Protein AF-A0A516NGN5-F1 (afdb_monomer_lite)

Organism: NCBI:txid1823

Foldseek 3Di:
DPDPPVVVVVVVVVVVVVVVVVVVVVVVVVVVVVVVVVVQVVLVVLQVVVVVVVVVVDDQVNCVVVVRDNDPRPDPPPPPPPPPPPDD

Structure (mmCIF, N/CA/C/O backbone):
data_AF-A0A516NGN5-F1
#
_entry.id   AF-A0A516NGN5-F1
#
loop_
_atom_site.group_PDB
_atom_site.id
_atom_site.type_symbol
_atom_site.label_atom_id
_atom_site.label_alt_id
_atom_site.label_comp_id
_atom_site.label_asym_id
_atom_site.label_entity_id
_atom_site.label_seq_id
_atom_site.pdbx_PDB_ins_code
_atom_site.Cartn_x
_atom_site.Cartn_y
_atom_site.Cartn_z
_atom_site.occupancy
_atom_site.B_iso_or_equiv
_atom_site.auth_seq_id
_atom_site.auth_comp_id
_atom_site.auth_asym_id
_atom_site.auth_atom_id
_atom_site.pdbx_PDB_model_num
ATOM 1 N N . MET A 1 1 ? 30.226 3.549 -46.729 1.00 50.00 1 MET A N 1
ATOM 2 C CA . MET A 1 1 ? 29.980 4.357 -45.517 1.00 50.00 1 MET A CA 1
ATOM 3 C C . MET A 1 1 ? 29.611 3.416 -44.379 1.00 50.00 1 MET A C 1
ATOM 5 O O . MET A 1 1 ? 28.455 3.029 -44.272 1.00 50.00 1 MET A O 1
ATOM 9 N N . ALA A 1 2 ? 30.589 2.974 -43.585 1.00 55.62 2 ALA A N 1
ATOM 10 C CA . ALA A 1 2 ? 30.306 2.287 -42.329 1.00 55.62 2 ALA A CA 1
ATOM 11 C C . ALA A 1 2 ? 29.800 3.359 -41.359 1.00 55.62 2 ALA A C 1
ATOM 13 O O . ALA A 1 2 ? 30.597 4.112 -40.807 1.00 55.62 2 ALA A O 1
ATOM 14 N N . ARG A 1 3 ? 28.476 3.522 -41.256 1.00 57.47 3 ARG A N 1
ATOM 15 C CA . ARG A 1 3 ? 27.897 4.315 -40.166 1.00 57.47 3 ARG A CA 1
ATOM 16 C C . ARG A 1 3 ? 28.449 3.737 -38.869 1.00 57.47 3 ARG A C 1
ATOM 18 O O . ARG A 1 3 ? 28.395 2.524 -38.695 1.00 57.47 3 ARG A O 1
ATOM 25 N N . ASP A 1 4 ? 29.035 4.616 -38.066 1.00 71.25 4 ASP A N 1
ATOM 26 C CA . ASP A 1 4 ? 29.686 4.397 -36.776 1.00 71.25 4 ASP A CA 1
ATOM 27 C C . ASP A 1 4 ? 29.000 3.290 -35.954 1.00 71.25 4 ASP A C 1
ATOM 29 O O . ASP A 1 4 ? 28.065 3.531 -35.191 1.00 71.25 4 ASP A O 1
ATOM 33 N N . ARG A 1 5 ? 29.430 2.040 -36.178 1.00 75.12 5 ARG A N 1
ATOM 34 C CA . ARG A 1 5 ? 28.848 0.834 -35.572 1.00 75.12 5 ARG A CA 1
ATOM 35 C C . ARG A 1 5 ? 28.954 0.902 -34.052 1.00 75.12 5 ARG A C 1
ATOM 37 O O . ARG A 1 5 ? 28.058 0.439 -33.355 1.00 75.12 5 ARG A O 1
ATOM 44 N N . ASP A 1 6 ? 30.012 1.532 -33.561 1.00 79.25 6 ASP A N 1
ATOM 45 C CA . ASP A 1 6 ? 30.248 1.729 -32.139 1.00 79.25 6 ASP A CA 1
ATOM 46 C C . ASP A 1 6 ? 29.310 2.798 -31.566 1.00 79.25 6 ASP A C 1
ATOM 48 O O . ASP A 1 6 ? 28.838 2.655 -30.441 1.00 79.25 6 ASP A O 1
ATOM 52 N N . GLY A 1 7 ? 28.976 3.833 -32.345 1.00 82.50 7 GLY A N 1
ATOM 53 C CA . GLY A 1 7 ? 27.923 4.796 -32.012 1.00 82.50 7 GLY A CA 1
ATOM 54 C C . GLY A 1 7 ? 26.554 4.135 -31.846 1.00 82.50 7 GLY A C 1
ATOM 55 O O . GLY A 1 7 ? 25.901 4.335 -30.825 1.00 82.50 7 GLY A O 1
ATOM 56 N N . VAL A 1 8 ? 26.171 3.271 -32.790 1.00 85.06 8 VAL A N 1
ATOM 57 C CA . VAL A 1 8 ? 24.893 2.533 -32.745 1.00 85.06 8 VAL A CA 1
ATOM 58 C C . VAL A 1 8 ? 24.838 1.562 -31.560 1.00 85.06 8 VAL A C 1
ATOM 60 O O . VAL A 1 8 ? 23.807 1.441 -30.904 1.00 85.06 8 VAL A O 1
ATOM 63 N N . LEU A 1 9 ? 25.944 0.878 -31.250 1.00 87.75 9 LEU A N 1
ATOM 64 C CA . LEU A 1 9 ? 26.008 -0.033 -30.102 1.00 87.75 9 LEU A CA 1
ATOM 65 C C . LEU A 1 9 ? 25.944 0.704 -28.756 1.00 87.75 9 LEU A C 1
A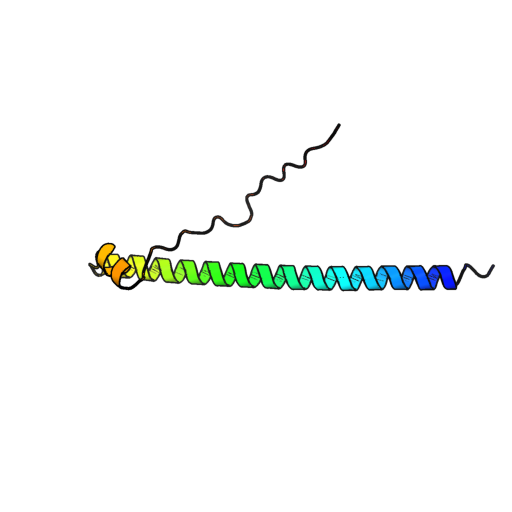TOM 67 O O . LEU A 1 9 ? 25.338 0.187 -27.818 1.00 87.75 9 LEU A O 1
ATOM 71 N N . ARG A 1 10 ? 26.537 1.901 -28.649 1.00 90.50 10 ARG A N 1
ATOM 72 C CA . ARG A 1 10 ? 26.404 2.754 -27.455 1.00 90.50 10 ARG A CA 1
ATOM 73 C C . ARG A 1 10 ? 24.964 3.219 -27.264 1.00 90.50 10 ARG A C 1
ATOM 75 O O . ARG A 1 10 ? 24.418 3.037 -26.186 1.00 90.50 10 ARG A O 1
ATOM 82 N N . GLU A 1 11 ? 24.335 3.719 -28.323 1.00 90.81 11 GLU A N 1
ATOM 83 C CA . GLU A 1 11 ? 22.940 4.165 -28.282 1.00 90.81 11 GLU A CA 1
ATOM 84 C C . GLU A 1 11 ? 21.989 3.023 -27.895 1.00 90.81 11 GLU A C 1
ATOM 86 O O . GLU A 1 11 ? 21.152 3.180 -27.008 1.00 90.81 11 GLU A O 1
ATOM 91 N N . ALA A 1 12 ? 22.169 1.832 -28.476 1.00 91.38 12 ALA A N 1
ATOM 92 C CA . ALA A 1 12 ? 21.385 0.654 -28.112 1.00 91.38 12 ALA A CA 1
ATOM 93 C C . ALA A 1 12 ? 21.558 0.264 -26.632 1.00 91.38 12 ALA A C 1
ATOM 95 O O . ALA A 1 12 ? 20.593 -0.135 -25.979 1.00 91.38 12 ALA A O 1
ATOM 96 N N . ARG A 1 13 ? 22.774 0.401 -26.086 1.00 92.44 13 ARG A N 1
ATOM 97 C CA . ARG A 1 13 ? 23.055 0.136 -24.669 1.00 92.44 13 ARG A CA 1
ATOM 98 C C . ARG A 1 13 ? 22.386 1.159 -23.752 1.00 92.44 13 ARG A C 1
ATOM 100 O O . ARG A 1 13 ? 21.837 0.769 -22.724 1.00 92.44 13 ARG A O 1
ATOM 107 N N . ASP A 1 14 ? 22.407 2.433 -24.125 1.00 94.06 14 ASP A N 1
ATOM 108 C CA . ASP A 1 14 ? 21.780 3.502 -23.347 1.00 94.06 14 ASP A CA 1
ATOM 109 C C . ASP A 1 14 ? 20.253 3.341 -23.323 1.00 94.06 14 ASP A C 1
ATOM 111 O O . ASP A 1 14 ? 19.635 3.447 -22.263 1.00 94.06 14 ASP A O 1
ATOM 115 N N . ILE A 1 15 ? 19.646 2.995 -24.464 1.00 93.88 15 ILE A N 1
ATOM 116 C CA . ILE A 1 15 ? 18.208 2.702 -24.574 1.00 93.88 15 ILE A C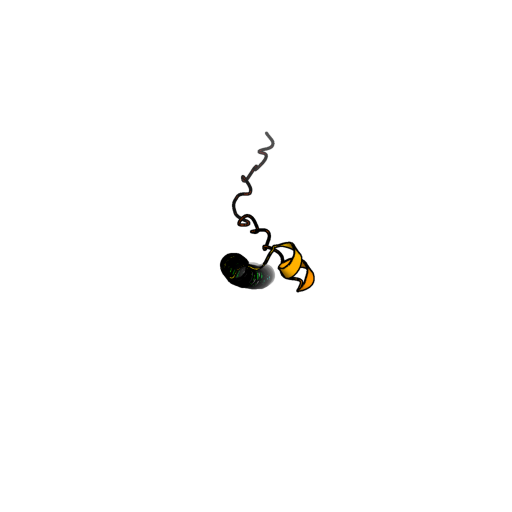A 1
ATOM 117 C C . ILE A 1 15 ? 17.821 1.497 -23.710 1.00 93.88 15 ILE A C 1
ATOM 119 O O . ILE A 1 15 ? 16.805 1.538 -23.010 1.00 93.88 15 ILE A O 1
ATOM 123 N N . LEU A 1 16 ? 18.625 0.429 -23.729 1.00 94.00 16 LEU A N 1
ATOM 124 C CA . LEU A 1 16 ? 18.376 -0.746 -22.896 1.00 94.00 16 LEU A CA 1
ATOM 125 C C . LEU A 1 16 ? 18.435 -0.384 -21.406 1.00 94.00 16 LEU A C 1
ATOM 127 O O . LEU A 1 16 ? 17.500 -0.686 -20.670 1.00 94.00 16 LEU A O 1
ATOM 131 N N . SER A 1 17 ? 19.469 0.347 -20.984 1.00 95.69 17 SER A N 1
ATOM 132 C CA . SER A 1 17 ? 19.609 0.795 -19.593 1.00 95.69 17 SER A CA 1
ATOM 133 C C . SER A 1 17 ? 18.442 1.681 -19.145 1.00 95.69 17 SER A C 1
ATOM 135 O O . SER A 1 17 ? 17.965 1.552 -18.020 1.00 95.69 17 SER A O 1
ATOM 137 N N . GLN A 1 18 ? 17.962 2.579 -20.010 1.00 93.88 18 GLN A N 1
ATOM 138 C CA . GLN A 1 18 ? 16.789 3.406 -19.714 1.00 93.88 18 GLN A CA 1
ATOM 139 C C . GLN A 1 18 ? 15.516 2.566 -19.581 1.00 93.88 18 GLN A C 1
ATOM 141 O O . GLN A 1 18 ? 14.687 2.849 -18.716 1.00 93.88 18 GLN A O 1
ATOM 146 N N . SER A 1 19 ? 15.366 1.535 -20.412 1.00 93.19 19 SER A N 1
ATOM 147 C CA . SER A 1 19 ? 14.207 0.637 -20.378 1.00 93.19 19 SER A CA 1
ATOM 148 C C . SER A 1 19 ? 14.169 -0.162 -19.073 1.00 93.19 19 SER A C 1
ATOM 150 O O . SER A 1 19 ? 13.144 -0.167 -18.396 1.00 93.19 19 SER A O 1
ATOM 152 N N . GLU A 1 20 ? 15.303 -0.724 -18.648 1.00 94.75 20 GLU A N 1
ATOM 153 C CA . GLU A 1 20 ? 15.430 -1.437 -17.367 1.00 94.75 20 GLU A CA 1
ATOM 154 C C . GLU A 1 20 ? 15.101 -0.536 -16.161 1.00 94.75 20 GLU A C 1
ATOM 156 O O . GLU A 1 20 ? 14.442 -0.953 -15.204 1.00 94.75 20 GLU A O 1
ATOM 161 N N . ASP A 1 21 ? 15.524 0.730 -16.201 1.00 94.81 21 ASP A N 1
ATOM 162 C CA . ASP A 1 21 ? 15.201 1.702 -15.156 1.00 94.81 21 ASP A CA 1
ATOM 163 C C . ASP A 1 21 ? 13.710 2.063 -15.124 1.00 94.81 21 ASP A C 1
ATOM 165 O O . ASP A 1 21 ? 13.149 2.266 -14.041 1.00 94.81 21 ASP A O 1
ATOM 169 N N . LEU A 1 22 ? 13.056 2.162 -16.286 1.00 92.75 22 LEU A N 1
AT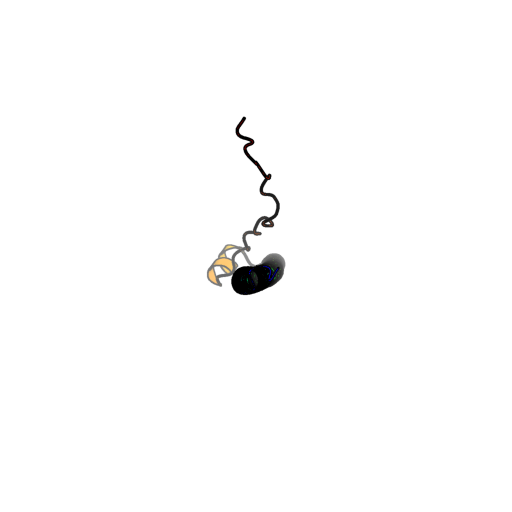OM 170 C CA . LEU A 1 22 ? 11.614 2.401 -16.373 1.00 92.75 22 LEU A CA 1
ATOM 171 C C . LEU A 1 22 ? 10.821 1.202 -15.855 1.00 92.75 22 LEU A C 1
ATOM 173 O O . LEU A 1 22 ? 9.884 1.399 -15.083 1.00 92.75 22 LEU A O 1
ATOM 177 N N . GLU A 1 23 ? 11.224 -0.018 -16.201 1.00 92.62 23 GLU A N 1
ATOM 178 C CA . GLU A 1 23 ? 10.620 -1.247 -15.680 1.00 92.62 23 GLU A CA 1
ATOM 179 C C . GLU A 1 23 ? 10.758 -1.332 -14.160 1.00 92.62 23 GLU A C 1
ATOM 181 O O . GLU A 1 23 ? 9.775 -1.584 -13.461 1.00 92.62 23 GLU A O 1
ATOM 186 N N . ARG A 1 24 ? 11.942 -1.020 -13.614 1.00 91.75 24 ARG A N 1
ATOM 187 C CA . ARG A 1 24 ? 12.153 -0.977 -12.160 1.00 91.75 24 ARG A CA 1
ATOM 188 C C . ARG A 1 24 ? 11.249 0.056 -11.485 1.00 91.75 24 ARG A C 1
ATOM 190 O O . ARG A 1 24 ? 10.643 -0.235 -10.456 1.00 91.75 24 ARG A O 1
ATOM 197 N N . LYS A 1 25 ? 11.135 1.261 -12.055 1.00 91.12 25 LYS A N 1
ATOM 198 C CA . LYS A 1 25 ? 10.253 2.322 -11.532 1.00 91.12 25 LYS A CA 1
ATOM 199 C C . LYS A 1 25 ? 8.780 1.928 -11.607 1.00 91.12 25 LYS A C 1
ATOM 201 O O . LYS A 1 25 ? 8.048 2.181 -10.654 1.00 91.12 25 LYS A O 1
ATOM 206 N N . ALA A 1 26 ? 8.355 1.301 -12.702 1.00 88.94 26 ALA A N 1
ATOM 207 C CA . ALA A 1 26 ? 6.994 0.804 -12.863 1.00 88.94 26 ALA A CA 1
ATOM 208 C C . ALA A 1 26 ? 6.686 -0.304 -11.847 1.00 88.94 26 ALA A C 1
ATOM 210 O O . ALA A 1 26 ? 5.657 -0.243 -11.181 1.00 88.94 26 ALA A O 1
ATOM 211 N N . GLY A 1 27 ? 7.609 -1.250 -11.648 1.00 89.75 27 GLY A N 1
ATOM 212 C CA . GLY A 1 27 ? 7.479 -2.295 -10.631 1.00 89.75 27 GLY A CA 1
ATOM 213 C C . GLY A 1 27 ? 7.329 -1.725 -9.218 1.00 89.75 27 GLY A C 1
ATOM 214 O O . GLY A 1 27 ? 6.437 -2.137 -8.481 1.00 89.75 27 GLY A O 1
ATOM 215 N N . LEU A 1 28 ? 8.133 -0.719 -8.858 1.00 90.94 28 LEU A N 1
ATOM 216 C CA . LEU A 1 28 ? 7.998 -0.019 -7.575 1.00 90.94 28 LEU A CA 1
ATOM 217 C C . LEU A 1 28 ? 6.655 0.716 -7.451 1.00 90.94 28 LEU A C 1
ATOM 219 O O . LEU A 1 28 ? 6.045 0.688 -6.386 1.00 90.94 28 LEU A O 1
ATOM 223 N N . ALA A 1 29 ? 6.177 1.356 -8.521 1.00 86.19 29 ALA A N 1
ATOM 224 C CA . ALA A 1 29 ? 4.887 2.043 -8.513 1.00 86.19 29 ALA A CA 1
ATOM 225 C C . ALA A 1 29 ? 3.716 1.071 -8.294 1.00 86.19 29 ALA A C 1
ATOM 227 O O . ALA A 1 29 ? 2.810 1.384 -7.524 1.00 86.19 29 ALA A O 1
ATOM 228 N N . VAL A 1 30 ? 3.761 -0.113 -8.916 1.00 89.88 30 VAL A N 1
ATOM 229 C CA . VAL A 1 30 ? 2.767 -1.176 -8.702 1.00 89.88 30 VAL A CA 1
ATOM 230 C C . VAL A 1 30 ? 2.793 -1.650 -7.251 1.00 89.88 30 VAL A C 1
ATOM 232 O O . VAL A 1 30 ? 1.749 -1.664 -6.614 1.00 89.88 30 VAL A O 1
ATOM 235 N N . GLN A 1 31 ? 3.972 -1.935 -6.689 1.00 89.00 31 GLN A N 1
ATOM 236 C CA . GLN A 1 31 ? 4.089 -2.365 -5.288 1.00 89.00 31 GLN A CA 1
ATOM 237 C C . GLN A 1 31 ? 3.555 -1.318 -4.303 1.00 89.00 31 GLN A C 1
ATOM 239 O O . GLN A 1 31 ? 2.867 -1.659 -3.344 1.00 89.00 31 GLN A O 1
ATOM 244 N N . VAL A 1 32 ? 3.849 -0.034 -4.537 1.00 86.38 32 VAL A N 1
ATOM 245 C CA . VAL A 1 32 ? 3.310 1.058 -3.715 1.00 86.38 32 VAL A CA 1
ATOM 246 C C . VAL A 1 32 ? 1.789 1.123 -3.833 1.00 86.38 32 VAL A C 1
ATOM 248 O O . VAL A 1 32 ? 1.116 1.286 -2.821 1.00 86.38 32 VAL A O 1
ATOM 251 N N . HIS A 1 33 ? 1.241 0.969 -5.040 1.00 81.12 33 HIS A N 1
ATOM 252 C CA . HIS A 1 33 ? -0.204 0.979 -5.248 1.00 81.12 33 HIS A CA 1
ATOM 253 C C . HIS A 1 33 ? -0.902 -0.216 -4.585 1.00 81.12 33 HIS A C 1
ATOM 255 O O . HIS A 1 33 ? -1.930 -0.042 -3.939 1.00 81.12 33 HIS A O 1
ATOM 261 N N . GLU A 1 34 ? -0.334 -1.417 -4.686 1.00 86.94 34 GLU A N 1
ATOM 262 C CA . GLU A 1 34 ? -0.858 -2.614 -4.020 1.00 86.94 34 GLU A CA 1
ATOM 263 C C . GLU A 1 34 ? -0.829 -2.474 -2.493 1.00 86.94 34 GLU A C 1
ATOM 265 O O . GLU A 1 34 ? -1.804 -2.813 -1.822 1.00 86.94 34 GLU A O 1
ATOM 270 N N . ALA A 1 35 ? 0.255 -1.924 -1.937 1.00 82.69 35 ALA A N 1
ATOM 271 C CA . ALA A 1 35 ? 0.349 -1.641 -0.508 1.00 82.69 35 ALA A CA 1
ATOM 272 C C . ALA A 1 35 ? -0.692 -0.602 -0.055 1.00 82.69 35 ALA A C 1
ATOM 274 O O . ALA A 1 35 ? -1.278 -0.752 1.017 1.00 82.69 35 ALA A O 1
ATOM 275 N N . ASP A 1 36 ? -0.944 0.422 -0.873 1.00 85.44 36 ASP A N 1
ATOM 276 C CA . ASP A 1 36 ? -1.964 1.444 -0.617 1.00 85.44 36 ASP A CA 1
ATOM 277 C C . ASP A 1 36 ? -3.379 0.843 -0.624 1.00 85.44 36 ASP A C 1
ATOM 279 O O . ASP A 1 36 ? -4.156 1.071 0.303 1.00 85.44 36 ASP A O 1
ATOM 283 N N . LEU A 1 37 ? -3.692 -0.014 -1.602 1.00 85.81 37 LEU A N 1
ATOM 284 C CA . LEU A 1 37 ? -4.963 -0.744 -1.658 1.00 85.81 37 LEU A CA 1
ATOM 285 C C . LEU A 1 37 ? -5.162 -1.643 -0.432 1.00 85.81 37 LEU A C 1
ATOM 287 O O . LEU A 1 37 ? -6.220 -1.596 0.197 1.00 85.81 37 LEU A O 1
ATOM 291 N N . ALA A 1 38 ? -4.145 -2.424 -0.058 1.00 87.88 38 ALA A N 1
ATOM 292 C CA . ALA A 1 38 ? -4.206 -3.292 1.117 1.00 87.88 38 ALA A CA 1
ATOM 293 C C . ALA A 1 38 ? -4.390 -2.488 2.414 1.00 87.88 38 ALA A C 1
ATOM 295 O O . ALA A 1 38 ? -5.126 -2.898 3.314 1.00 87.88 38 ALA A O 1
ATOM 296 N N . TYR A 1 39 ? -3.744 -1.323 2.510 1.00 86.75 39 TYR A N 1
ATOM 297 C CA . TYR A 1 39 ? -3.908 -0.414 3.636 1.00 86.75 39 TYR A CA 1
ATOM 298 C C . TYR A 1 39 ? -5.325 0.168 3.708 1.00 86.75 39 TYR A C 1
ATOM 300 O O . TYR A 1 39 ? -5.925 0.176 4.785 1.00 86.75 39 TYR A O 1
ATOM 308 N N . HIS A 1 40 ? -5.887 0.598 2.576 1.00 85.44 40 HIS A N 1
ATOM 309 C CA . HIS A 1 40 ? -7.263 1.081 2.498 1.00 85.44 40 HIS A CA 1
ATOM 310 C C . HIS A 1 40 ? -8.276 -0.001 2.889 1.00 85.44 40 HIS A C 1
ATOM 312 O O . HIS A 1 40 ? -9.140 0.255 3.727 1.00 85.44 40 HIS A O 1
ATOM 318 N N . GLU A 1 41 ? -8.127 -1.223 2.379 1.00 88.25 41 GLU A N 1
ATOM 319 C CA . GLU A 1 41 ? -8.998 -2.345 2.739 1.00 88.25 41 GLU A CA 1
ATOM 320 C C . GLU A 1 41 ? -8.910 -2.678 4.240 1.00 88.25 41 GLU A C 1
ATOM 322 O O . GLU A 1 41 ? -9.924 -2.898 4.909 1.00 88.25 41 GLU A O 1
ATOM 327 N N . ALA A 1 42 ? -7.701 -2.676 4.809 1.00 88.06 42 ALA A N 1
ATOM 328 C CA . ALA A 1 42 ? -7.512 -2.885 6.241 1.00 88.06 42 ALA A CA 1
ATOM 329 C C . ALA A 1 42 ? -8.163 -1.770 7.079 1.00 88.06 42 ALA A C 1
ATOM 331 O O . ALA 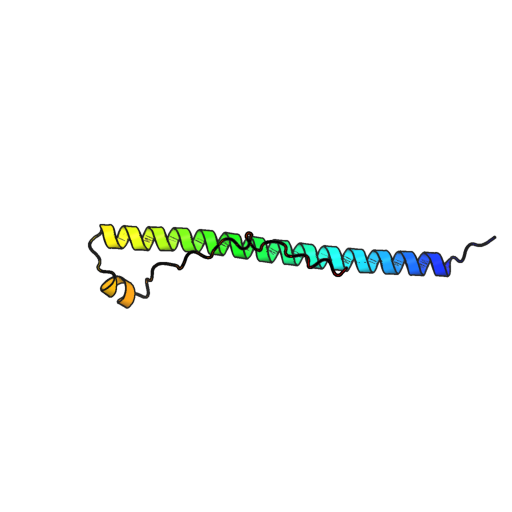A 1 42 ? -8.776 -2.055 8.111 1.00 88.06 42 ALA A O 1
ATOM 332 N N . ALA A 1 43 ? -8.067 -0.514 6.634 1.00 87.56 43 ALA A N 1
ATOM 333 C CA . ALA A 1 43 ? -8.699 0.622 7.293 1.00 87.56 43 ALA A CA 1
ATOM 334 C C . ALA A 1 43 ? -10.234 0.533 7.255 1.00 87.56 43 ALA A C 1
ATOM 336 O O . ALA A 1 43 ? -10.876 0.785 8.274 1.00 87.56 43 ALA A O 1
ATOM 337 N N . GLU A 1 44 ? -10.828 0.122 6.132 1.00 88.69 44 GLU A N 1
ATOM 338 C CA . GLU A 1 44 ? -12.278 -0.093 6.026 1.00 88.69 44 GLU A CA 1
ATOM 339 C C . GLU A 1 44 ? -12.758 -1.188 6.983 1.00 88.69 44 GLU A C 1
ATOM 341 O O . GLU A 1 44 ? -13.704 -0.977 7.747 1.00 88.69 44 GLU A O 1
ATOM 346 N N . ARG A 1 45 ? -12.061 -2.333 7.019 1.00 88.19 45 ARG A N 1
ATOM 347 C CA . ARG A 1 45 ? -12.373 -3.437 7.943 1.00 88.19 45 ARG A CA 1
ATOM 348 C C . ARG A 1 45 ? -12.272 -3.005 9.403 1.00 88.19 45 ARG A C 1
ATOM 350 O O . ARG A 1 45 ? -13.140 -3.345 10.205 1.00 88.19 45 ARG A O 1
ATOM 357 N N . LEU A 1 46 ? -11.235 -2.242 9.752 1.00 88.38 46 LEU A N 1
ATOM 358 C CA . LEU A 1 46 ? -11.058 -1.730 11.108 1.00 88.38 46 LEU A CA 1
ATOM 359 C C . LEU A 1 46 ? -12.149 -0.715 11.477 1.00 88.38 46 LEU A C 1
ATOM 361 O O . LEU A 1 46 ? -12.647 -0.751 12.599 1.00 88.38 46 LEU A O 1
ATOM 365 N N . SER A 1 47 ? -12.556 0.154 10.544 1.00 88.62 47 SER A N 1
ATOM 366 C CA . SER A 1 47 ? -13.673 1.079 10.769 1.00 88.62 47 SER A CA 1
ATOM 367 C C . SER A 1 47 ? -14.975 0.323 11.009 1.00 88.62 47 SER A C 1
ATOM 369 O O . SER A 1 47 ? -15.669 0.619 11.975 1.00 88.62 47 SER A O 1
ATOM 371 N N . ALA A 1 48 ? -15.277 -0.688 10.190 1.00 89.38 48 ALA A N 1
ATOM 372 C CA . ALA A 1 48 ? -16.475 -1.506 10.352 1.00 89.38 48 ALA A CA 1
ATOM 373 C C . ALA A 1 48 ? -16.492 -2.244 11.701 1.00 89.38 48 ALA A C 1
ATOM 375 O O . ALA A 1 48 ? -17.522 -2.290 12.367 1.00 89.38 48 ALA A O 1
ATOM 376 N N . ALA A 1 49 ? -15.348 -2.782 12.138 1.00 89.12 49 ALA A N 1
ATOM 377 C CA . ALA A 1 49 ? -15.223 -3.420 13.447 1.00 89.12 49 ALA A CA 1
ATOM 378 C C . ALA A 1 49 ? -15.411 -2.425 14.605 1.00 89.12 49 ALA A C 1
ATOM 380 O O . ALA A 1 49 ? -16.058 -2.755 15.598 1.00 89.12 49 ALA A O 1
ATOM 381 N N . TYR A 1 50 ? -14.869 -1.210 14.475 1.00 90.94 50 TYR A N 1
ATOM 382 C CA . TYR A 1 50 ? -15.045 -0.144 15.460 1.00 90.94 50 TYR A CA 1
ATOM 383 C C . TYR A 1 50 ? -16.518 0.267 15.578 1.00 90.94 50 TYR A C 1
ATOM 385 O O . TYR A 1 50 ? -17.053 0.307 16.684 1.00 90.94 50 TYR A O 1
ATOM 393 N N . ASP A 1 51 ? -17.182 0.506 14.445 1.00 91.88 51 ASP A N 1
ATOM 394 C CA . ASP A 1 51 ? -18.593 0.898 14.397 1.00 91.88 51 ASP A CA 1
ATOM 395 C C . ASP A 1 51 ? -19.498 -0.226 14.951 1.00 91.88 51 ASP A C 1
ATOM 397 O O . ASP A 1 51 ? -20.355 0.032 15.792 1.00 91.88 51 ASP A O 1
ATOM 401 N N . ALA A 1 52 ? -19.230 -1.492 14.608 1.00 92.19 52 ALA A N 1
ATOM 402 C CA . ALA A 1 52 ? -19.956 -2.639 15.164 1.00 92.19 52 ALA A CA 1
ATOM 403 C C . ALA A 1 52 ? -19.788 -2.777 16.687 1.00 92.19 52 ALA A C 1
ATOM 405 O O . ALA A 1 52 ? -20.714 -3.190 17.386 1.00 92.19 52 ALA A O 1
ATOM 406 N N . ALA A 1 53 ? -18.613 -2.439 17.224 1.00 91.62 53 ALA A N 1
ATOM 407 C CA . ALA A 1 53 ? -18.390 -2.472 18.662 1.00 91.62 53 ALA A CA 1
ATOM 408 C C . ALA A 1 53 ? -19.162 -1.353 19.383 1.00 91.62 53 ALA A C 1
ATOM 410 O O . ALA A 1 53 ? -19.737 -1.601 20.446 1.00 91.62 53 ALA A O 1
ATOM 411 N N . LEU A 1 54 ? -19.238 -0.158 18.785 1.00 93.12 54 LEU A N 1
ATOM 412 C CA . LEU A 1 54 ? -20.088 0.927 19.287 1.00 93.12 54 LEU A CA 1
ATOM 413 C C . LEU A 1 54 ? -21.569 0.525 19.297 1.00 93.12 54 LEU A C 1
ATOM 415 O O . LEU A 1 54 ? -22.239 0.704 20.314 1.00 93.12 54 LEU A O 1
ATOM 419 N N . ASP A 1 55 ? -22.059 -0.075 18.210 1.00 95.00 55 ASP A N 1
ATOM 420 C CA . ASP A 1 55 ? -23.433 -0.590 18.121 1.00 95.00 55 ASP A CA 1
ATOM 421 C C . ASP A 1 55 ? -23.694 -1.706 19.147 1.00 95.00 55 ASP A C 1
ATOM 423 O O . ASP A 1 55 ? -24.792 -1.828 19.690 1.00 95.00 55 ASP A O 1
ATOM 427 N N . GLY A 1 56 ? -22.659 -2.486 19.476 1.00 94.19 56 GLY A N 1
ATOM 428 C CA . GLY A 1 56 ? -22.657 -3.480 20.550 1.00 94.19 56 GLY A CA 1
ATOM 429 C C . GLY A 1 56 ? -22.621 -2.898 21.970 1.00 94.19 56 GLY A C 1
ATOM 430 O O . GLY A 1 56 ? -22.526 -3.663 22.930 1.00 94.19 56 GLY A O 1
ATOM 431 N N . GLY A 1 57 ? -22.677 -1.571 22.124 1.00 94.50 57 GLY A N 1
ATOM 432 C CA . GLY A 1 57 ? -22.733 -0.882 23.415 1.00 94.50 57 GLY A CA 1
ATOM 433 C C . GLY A 1 57 ? -21.372 -0.597 24.048 1.00 94.50 57 GLY A C 1
ATOM 434 O O . GLY A 1 57 ? -21.315 -0.180 25.206 1.00 94.50 57 GLY A O 1
ATOM 435 N N . TRP A 1 58 ? -20.275 -0.805 23.317 1.00 94.00 58 TRP A N 1
ATOM 436 C CA . TRP A 1 58 ? -18.949 -0.433 23.794 1.00 94.00 58 TRP A CA 1
ATOM 437 C C . TRP A 1 58 ? -18.766 1.076 23.691 1.00 94.00 58 TRP A C 1
ATOM 439 O O . TRP A 1 58 ? -19.111 1.706 22.694 1.00 94.00 58 TRP A O 1
ATOM 449 N N . SER A 1 59 ? -18.179 1.672 24.721 1.00 93.00 59 SER A N 1
ATOM 450 C CA . SER A 1 59 ? -17.804 3.081 24.678 1.00 93.00 59 SER A CA 1
ATOM 451 C C . SER A 1 59 ? -16.482 3.284 23.922 1.00 93.00 59 SER A C 1
ATOM 453 O O . SER A 1 59 ? -15.600 2.421 23.965 1.00 93.00 59 SER A O 1
ATOM 455 N N . PRO A 1 60 ? -16.267 4.463 23.308 1.00 89.75 60 PRO A N 1
ATOM 456 C CA . PRO A 1 60 ? -14.983 4.812 22.700 1.00 89.75 60 PRO A CA 1
ATOM 457 C C . PRO A 1 60 ? -13.781 4.665 23.646 1.00 89.75 60 PRO A C 1
ATOM 459 O O . PRO A 1 60 ? -12.690 4.333 23.192 1.00 89.75 60 PRO A O 1
ATOM 462 N N . ALA A 1 61 ? -13.977 4.890 24.951 1.00 91.06 61 ALA A N 1
ATOM 463 C CA . 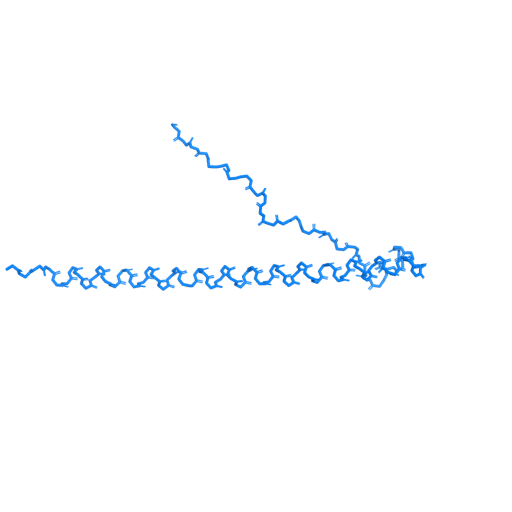ALA A 1 61 ? -12.936 4.723 25.965 1.00 91.06 61 ALA A CA 1
ATOM 464 C C . ALA A 1 61 ? -12.535 3.248 26.134 1.00 91.06 61 ALA A C 1
ATOM 466 O O . ALA A 1 61 ? -11.349 2.938 26.100 1.00 91.06 61 ALA A O 1
ATOM 467 N N . GLN A 1 62 ? -13.514 2.339 26.219 1.00 91.56 62 GLN A N 1
ATOM 468 C CA . GLN A 1 62 ? -13.268 0.892 26.304 1.00 91.56 62 GLN A CA 1
ATOM 469 C C . GLN A 1 62 ? -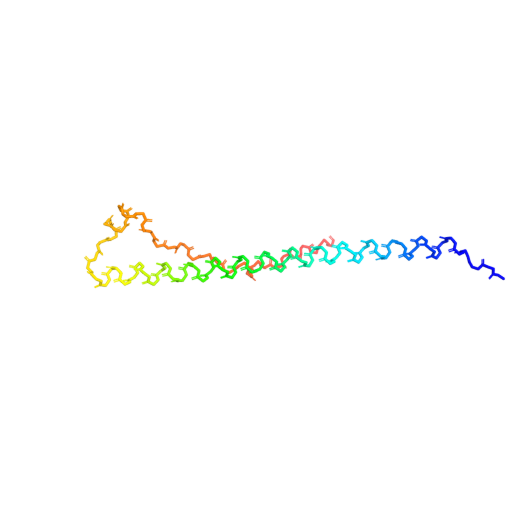12.575 0.355 25.049 1.00 91.56 62 GLN A C 1
ATOM 471 O O . GLN A 1 62 ? -11.680 -0.480 25.139 1.00 91.56 62 GLN A O 1
ATOM 476 N N . LEU A 1 63 ? -12.946 0.860 23.870 1.00 90.25 63 LEU A N 1
ATOM 477 C CA . LEU A 1 63 ? -12.252 0.517 22.628 1.00 90.25 63 LEU A CA 1
ATOM 478 C C . LEU A 1 63 ? -10.811 1.040 22.633 1.00 90.25 63 LEU A C 1
ATOM 480 O O . LEU A 1 63 ? -9.896 0.311 22.257 1.00 90.25 63 LEU A O 1
ATOM 484 N N . GLY A 1 64 ? -10.595 2.255 23.144 1.00 88.00 64 GLY A N 1
ATOM 485 C CA . GLY A 1 64 ? -9.263 2.825 23.333 1.00 88.00 64 GLY A CA 1
ATOM 486 C C . GLY A 1 64 ? -8.372 1.995 24.264 1.00 88.00 64 GLY A C 1
ATOM 487 O O . GLY A 1 64 ? -7.201 1.797 23.950 1.00 88.00 64 GLY A O 1
ATOM 488 N N . GLU A 1 65 ? -8.920 1.453 25.357 1.00 91.00 65 GLU A N 1
ATOM 489 C CA . GLU A 1 65 ? -8.203 0.536 26.263 1.00 91.00 65 GLU A CA 1
ATOM 490 C C . GLU A 1 65 ? -7.788 -0.772 25.570 1.00 91.00 65 GLU A C 1
ATOM 492 O O . GLU A 1 65 ? -6.731 -1.323 25.874 1.00 91.00 65 GLU A O 1
ATOM 497 N N . LEU A 1 66 ? -8.567 -1.234 24.585 1.00 85.88 66 LEU A N 1
ATOM 498 C CA . LEU A 1 66 ? -8.223 -2.374 23.727 1.00 85.88 66 LEU A CA 1
ATOM 499 C C . LEU A 1 66 ? -7.267 -2.022 22.574 1.00 85.88 66 LEU A C 1
ATOM 501 O O . LEU A 1 66 ? -6.949 -2.882 21.752 1.00 85.88 66 LEU A O 1
ATOM 505 N N . GLY A 1 67 ? -6.824 -0.767 22.472 1.00 85.25 67 GLY A N 1
ATOM 506 C CA . GLY A 1 67 ? -6.005 -0.290 21.357 1.00 85.25 67 GLY A CA 1
ATOM 507 C C . GLY A 1 67 ? -6.778 -0.113 20.045 1.00 85.25 67 GLY A C 1
ATOM 508 O O . GLY A 1 67 ? -6.170 0.138 19.003 1.00 85.25 67 GLY A O 1
ATOM 509 N N . LEU A 1 68 ? -8.110 -0.206 20.075 1.00 81.75 68 LEU A N 1
ATOM 510 C CA . LEU A 1 68 ? -8.969 0.084 18.935 1.00 81.75 68 LEU A CA 1
ATOM 511 C C . LEU A 1 68 ? -9.251 1.584 18.884 1.00 81.75 68 LEU A C 1
ATOM 513 O O . LEU A 1 68 ? -9.881 2.169 19.763 1.00 81.75 68 LEU A O 1
ATOM 517 N N . SER A 1 69 ? -8.809 2.212 17.804 1.00 81.62 69 SER A N 1
ATOM 518 C CA . SER A 1 69 ? -9.143 3.597 17.491 1.00 81.62 69 SER A CA 1
ATOM 519 C C . SER A 1 69 ? -9.735 3.661 16.097 1.00 81.62 69 SER A C 1
ATOM 521 O O . SER A 1 69 ? -9.404 2.843 15.235 1.00 81.62 69 SER A O 1
ATOM 523 N N . ARG A 1 70 ? -10.623 4.633 15.869 1.00 79.44 70 ARG A N 1
ATOM 524 C CA . ARG A 1 70 ? -11.190 4.832 14.541 1.00 79.44 70 ARG A CA 1
ATOM 525 C C . ARG A 1 70 ? -10.050 5.161 13.570 1.00 79.44 70 ARG A C 1
ATOM 527 O O . ARG A 1 70 ? -9.331 6.139 13.814 1.00 79.44 70 ARG A O 1
ATOM 534 N N . PRO A 1 71 ? -9.860 4.384 12.491 1.00 78.12 71 PRO A N 1
ATOM 535 C CA . PRO A 1 71 ? -8.826 4.686 11.520 1.00 78.12 71 PRO A CA 1
ATOM 536 C C . PRO A 1 71 ? -9.087 6.073 10.933 1.00 78.12 71 PRO A C 1
ATOM 538 O O . PRO A 1 71 ? -10.204 6.410 10.537 1.00 78.12 71 PRO A O 1
ATOM 541 N N . ARG A 1 72 ? -8.045 6.907 10.897 1.00 76.56 72 ARG A N 1
ATOM 542 C CA . ARG A 1 72 ? -8.098 8.161 10.148 1.00 76.56 72 ARG A CA 1
ATOM 543 C C . ARG A 1 72 ? -8.102 7.774 8.682 1.00 76.56 72 ARG A C 1
ATOM 545 O O . ARG A 1 72 ? -7.089 7.276 8.202 1.00 76.56 72 ARG A O 1
ATOM 552 N N . HIS A 1 73 ? -9.241 7.951 8.016 1.00 61.59 73 HIS A N 1
ATOM 553 C CA . HIS A 1 73 ? -9.348 7.667 6.594 1.00 61.59 73 HIS A CA 1
ATOM 554 C C . HIS A 1 73 ? -8.241 8.452 5.880 1.00 61.59 73 HIS A C 1
ATOM 556 O O . HIS A 1 73 ? -8.219 9.684 5.982 1.00 61.59 73 HIS A O 1
ATOM 562 N N . PRO A 1 74 ? -7.295 7.781 5.212 1.00 58.25 74 PRO A N 1
ATOM 563 C CA . PRO A 1 74 ? -6.322 8.483 4.402 1.00 58.25 74 PRO A CA 1
ATOM 564 C C . PRO A 1 74 ? -7.122 9.145 3.286 1.00 58.25 74 PRO A C 1
ATOM 566 O O . PRO A 1 74 ? -7.967 8.495 2.657 1.00 58.25 74 PRO A O 1
ATOM 569 N N . GLU A 1 75 ? -6.923 10.444 3.072 1.00 57.06 75 GLU A N 1
ATOM 570 C CA . GLU A 1 75 ? -7.399 11.045 1.833 1.00 57.06 75 GLU A CA 1
ATOM 571 C C . GLU A 1 75 ? -6.754 10.276 0.676 1.00 57.06 75 GLU A C 1
ATOM 573 O O . GLU A 1 75 ? -5.546 10.023 0.731 1.00 57.06 75 GLU A O 1
ATOM 578 N N . PRO A 1 76 ? -7.517 9.895 -0.363 1.00 53.84 76 PRO A N 1
ATOM 579 C CA . PRO A 1 76 ? -6.936 9.215 -1.506 1.00 53.84 76 PRO A CA 1
ATOM 580 C C . PRO A 1 76 ? -5.804 10.080 -2.061 1.00 53.84 76 PRO A C 1
ATOM 582 O O . PRO A 1 76 ? -6.002 11.268 -2.359 1.00 53.84 76 PRO A O 1
ATOM 585 N N . ILE A 1 77 ? -4.614 9.489 -2.198 1.00 54.81 77 ILE A N 1
ATOM 586 C CA . ILE A 1 77 ? -3.429 10.118 -2.787 1.00 54.81 77 ILE A CA 1
ATOM 587 C C . ILE A 1 77 ? -3.695 10.288 -4.292 1.00 54.81 77 ILE A C 1
ATOM 589 O O . ILE A 1 77 ? -3.227 9.543 -5.139 1.00 54.81 77 ILE A O 1
ATOM 593 N N . GLY A 1 78 ? -4.533 11.262 -4.632 1.00 51.00 78 GLY A N 1
ATOM 594 C CA . GLY A 1 78 ? -5.023 11.498 -5.991 1.00 51.00 78 GLY A CA 1
ATOM 595 C C . GLY A 1 78 ? -5.602 12.895 -6.204 1.00 51.00 78 GLY A C 1
ATOM 596 O O . GLY A 1 78 ? -5.827 13.299 -7.340 1.00 51.00 78 GLY A O 1
ATOM 597 N N . LYS A 1 79 ? -5.780 13.686 -5.138 1.00 46.59 79 LYS A N 1
ATOM 598 C CA . LYS A 1 79 ? -6.197 15.095 -5.225 1.00 46.59 79 LYS A CA 1
ATOM 599 C C . LYS A 1 79 ? -5.057 16.077 -4.951 1.00 46.59 79 LYS A C 1
ATOM 601 O O . LYS A 1 79 ? -5.272 17.116 -4.336 1.00 46.59 79 LYS A O 1
ATOM 606 N N . ARG A 1 80 ? -3.835 15.806 -5.424 1.00 44.12 80 ARG A N 1
ATOM 607 C CA . ARG A 1 80 ? -2.864 16.903 -5.579 1.00 44.12 80 ARG A CA 1
ATOM 608 C C . ARG A 1 80 ? -3.256 17.691 -6.832 1.00 44.12 80 ARG A C 1
ATOM 610 O O . ARG A 1 80 ? -3.139 17.133 -7.920 1.00 44.12 80 ARG A O 1
ATOM 617 N N . PRO A 1 81 ? -3.706 18.959 -6.735 1.00 45.62 81 PRO A N 1
ATOM 618 C CA . PRO A 1 81 ? -3.828 19.786 -7.920 1.00 45.62 81 PRO A CA 1
ATOM 619 C C . PRO A 1 81 ? -2.431 19.920 -8.519 1.00 45.62 81 PRO A C 1
ATOM 621 O O . PRO A 1 81 ? -1.496 20.385 -7.864 1.00 45.62 81 PRO A O 1
ATOM 624 N N . THR A 1 82 ? -2.292 19.470 -9.759 1.00 48.31 82 THR A N 1
ATOM 625 C CA . THR A 1 82 ? -1.098 19.588 -10.587 1.00 48.31 82 THR A CA 1
ATOM 626 C C . THR A 1 82 ? -0.809 21.071 -10.823 1.00 48.31 82 THR A C 1
ATOM 628 O O . THR A 1 82 ? -1.110 21.621 -11.879 1.00 48.31 82 THR A O 1
ATOM 631 N N . ARG A 1 83 ? -0.253 21.773 -9.828 1.00 45.62 83 ARG A N 1
ATOM 632 C CA . ARG A 1 83 ? 0.235 23.143 -9.993 1.00 45.62 83 ARG A CA 1
ATOM 633 C C . ARG A 1 83 ? 1.584 23.070 -10.697 1.00 45.62 83 ARG A C 1
ATOM 635 O O . ARG A 1 83 ? 2.629 23.276 -10.089 1.00 45.62 83 ARG A O 1
ATOM 642 N N . ILE A 1 84 ? 1.555 22.757 -11.993 1.00 49.66 84 ILE A N 1
ATOM 643 C CA . ILE A 1 84 ? 2.677 23.044 -12.884 1.00 49.66 84 ILE A CA 1
ATOM 644 C C . ILE A 1 84 ? 2.776 24.566 -12.920 1.00 49.66 84 ILE A C 1
ATOM 646 O O . ILE A 1 84 ? 2.015 25.246 -13.608 1.00 49.66 84 ILE A O 1
ATOM 650 N N . ALA A 1 85 ? 3.684 25.106 -12.113 1.00 44.78 85 ALA A N 1
ATOM 651 C CA . ALA A 1 85 ? 4.141 26.471 -12.258 1.00 44.78 85 ALA A CA 1
ATOM 652 C C . ALA A 1 85 ? 4.797 26.579 -13.641 1.00 44.78 85 ALA A C 1
ATOM 654 O O . ALA A 1 85 ? 5.944 26.178 -13.828 1.00 44.78 85 ALA A O 1
ATOM 655 N N . ARG A 1 86 ? 4.051 27.084 -14.629 1.00 45.62 86 ARG A N 1
ATOM 656 C CA . ARG A 1 86 ? 4.650 27.596 -15.860 1.00 45.62 86 ARG A CA 1
ATOM 657 C C . ARG A 1 86 ? 5.475 28.816 -15.456 1.00 45.62 86 ARG A C 1
ATOM 659 O O . ARG A 1 86 ? 4.904 29.842 -15.100 1.00 45.62 86 ARG A O 1
ATOM 666 N N . ARG A 1 87 ? 6.804 28.691 -15.461 1.00 48.81 87 ARG A N 1
ATOM 667 C CA . ARG A 1 87 ? 7.680 29.859 -15.578 1.00 48.81 87 ARG A CA 1
ATOM 668 C C . ARG A 1 87 ? 7.483 30.406 -16.994 1.00 48.81 87 ARG A C 1
ATOM 670 O O . ARG A 1 87 ? 7.787 29.699 -17.952 1.00 48.81 87 ARG A O 1
ATOM 677 N N . GLN A 1 88 ? 6.890 31.591 -17.092 1.00 55.88 88 GLN A N 1
ATOM 678 C CA . GLN A 1 88 ? 7.135 32.517 -18.198 1.00 55.88 88 GLN A CA 1
ATOM 679 C C . GLN A 1 88 ? 8.282 33.436 -17.790 1.00 55.88 88 GLN A C 1
ATOM 681 O O . GLN A 1 88 ? 8.402 33.685 -16.565 1.00 55.88 88 GLN A O 1
#

Sequence (88 aa):
MARDRDGVLREARDILSQSEDLERKAGLAVQVHEADLAYHEAAERLSAAYDAALDGGWSPAQLGELGLSRPRHPEPIGKRPTRIARRQ

pLDDT: mean 80.49, std 16.16, range [44.12, 95.69]

Secondary structure (DSSP, 8-state):
----HHHHHHHHHHHHHHHHHHHHHHHHHHHHHHHHHHHHHHHHHHHHHHHHHHHTT--HHHHHHTT-----PPPPTT----------

Radius of gyration: 25.28 Å; chains: 1; bounding box: 54×36×72 Å